Protein AF-A0A5S3YSU3-F1 (afdb_monomer_lite)

Structure (mmCIF, N/CA/C/O backbone):
data_AF-A0A5S3YSU3-F1
#
_entry.id   AF-A0A5S3YSU3-F1
#
loop_
_atom_site.group_PDB
_atom_site.id
_atom_site.type_symbol
_atom_site.label_atom_id
_atom_site.label_alt_id
_atom_site.label_comp_id
_atom_site.label_asym_id
_atom_site.label_entity_id
_atom_site.label_seq_id
_atom_site.pdbx_PDB_ins_code
_atom_site.Cartn_x
_atom_site.Cartn_y
_atom_site.Cartn_z
_atom_site.occupancy
_atom_site.B_iso_or_equiv
_atom_site.auth_seq_id
_atom_site.auth_comp_id
_atom_site.auth_asym_id
_atom_site.auth_atom_id
_atom_site.pdbx_PDB_model_num
ATOM 1 N N . ASP A 1 1 ? 1.685 -3.715 28.843 1.00 74.31 1 ASP A N 1
ATOM 2 C CA . ASP A 1 1 ? 1.847 -3.607 27.388 1.00 74.31 1 ASP A CA 1
ATOM 3 C C . ASP A 1 1 ? 1.188 -4.769 26.696 1.00 74.31 1 ASP A C 1
ATOM 5 O O . ASP A 1 1 ? 1.464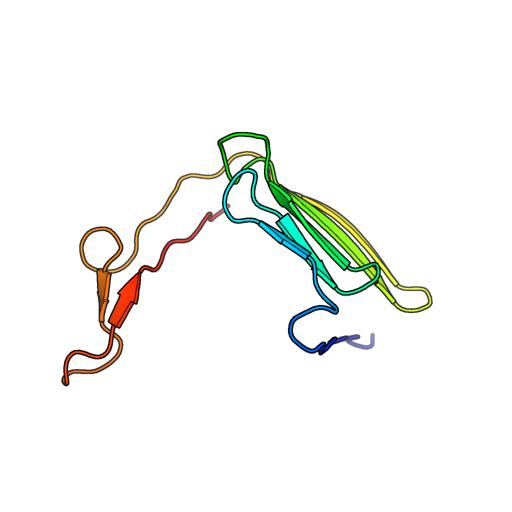 -5.911 27.043 1.00 74.31 1 ASP A O 1
ATOM 9 N N . ALA A 1 2 ? 0.290 -4.470 25.765 1.00 89.44 2 ALA A N 1
ATOM 10 C CA . ALA A 1 2 ? -0.326 -5.453 24.890 1.00 89.44 2 ALA A CA 1
ATOM 11 C C . ALA A 1 2 ? -0.173 -4.970 23.446 1.00 89.44 2 ALA A C 1
ATOM 13 O O . ALA A 1 2 ? -0.343 -3.786 23.159 1.00 89.44 2 ALA A O 1
ATOM 14 N N . HIS A 1 3 ? 0.176 -5.886 22.548 1.00 92.50 3 HIS A N 1
ATOM 15 C CA . HIS A 1 3 ? 0.190 -5.626 21.115 1.00 92.50 3 HIS A CA 1
ATOM 16 C C . HIS A 1 3 ? -1.225 -5.817 20.555 1.00 92.50 3 HIS A C 1
ATOM 18 O O . HIS A 1 3 ? -1.859 -6.838 20.828 1.00 92.50 3 HIS A O 1
ATOM 24 N N . HIS A 1 4 ? -1.703 -4.857 19.763 1.00 94.19 4 HIS A N 1
ATOM 25 C CA . HIS A 1 4 ? -3.018 -4.897 19.123 1.00 94.19 4 HIS A CA 1
ATOM 26 C C . HIS A 1 4 ? -2.851 -4.921 17.601 1.00 94.19 4 HIS A C 1
ATOM 28 O O . HIS A 1 4 ? -2.116 -4.104 17.053 1.00 94.19 4 HIS A O 1
ATOM 34 N N . ALA A 1 5 ? -3.528 -5.854 16.929 1.00 95.81 5 ALA A N 1
ATOM 35 C CA . ALA A 1 5 ? -3.491 -6.015 15.477 1.00 95.81 5 ALA A CA 1
ATOM 36 C C . ALA A 1 5 ? -4.898 -6.271 14.933 1.00 95.81 5 ALA A C 1
ATOM 38 O O . ALA A 1 5 ? -5.711 -6.917 15.595 1.00 95.81 5 ALA A O 1
ATOM 39 N N . PHE A 1 6 ? -5.158 -5.771 13.726 1.00 96.88 6 PHE A N 1
ATOM 40 C CA . PHE A 1 6 ? -6.465 -5.807 13.074 1.00 96.88 6 PHE A CA 1
ATOM 41 C C . PHE A 1 6 ? -6.297 -6.132 11.585 1.00 96.88 6 PHE A C 1
ATOM 43 O O . PHE A 1 6 ? -5.293 -5.752 10.982 1.00 96.88 6 PHE A O 1
ATOM 50 N N . GLU A 1 7 ? -7.286 -6.793 10.985 1.00 96.88 7 GLU A N 1
ATOM 51 C CA . GLU A 1 7 ? -7.321 -7.125 9.557 1.00 96.88 7 GLU A CA 1
ATOM 52 C C . GLU A 1 7 ? -8.757 -7.071 9.016 1.00 96.88 7 GLU A C 1
ATOM 54 O O . GLU A 1 7 ? -9.715 -7.323 9.750 1.00 96.88 7 GLU A O 1
ATOM 59 N N . LYS A 1 8 ? -8.913 -6.735 7.728 1.00 96.06 8 LYS A N 1
ATOM 60 C CA . LYS A 1 8 ? -10.206 -6.704 7.029 1.00 96.06 8 LYS A CA 1
ATOM 61 C C . LYS A 1 8 ? -10.112 -7.444 5.697 1.00 96.06 8 LYS A C 1
ATOM 63 O O . LYS A 1 8 ? -9.122 -7.319 4.979 1.00 96.06 8 LYS A O 1
ATOM 68 N N . PHE A 1 9 ? -11.177 -8.162 5.348 1.00 96.31 9 PHE A N 1
ATOM 69 C CA . PHE A 1 9 ? -11.326 -8.854 4.068 1.00 96.31 9 PHE A CA 1
ATOM 70 C C . PHE A 1 9 ? -12.668 -8.488 3.439 1.00 96.31 9 PHE A C 1
ATOM 72 O O . PHE A 1 9 ? -13.699 -8.495 4.108 1.00 96.31 9 PHE A O 1
ATOM 79 N N . ALA A 1 10 ? -12.662 -8.208 2.140 1.00 95.75 10 ALA A N 1
ATOM 80 C CA . ALA A 1 10 ? -13.860 -7.880 1.381 1.00 95.75 10 ALA A CA 1
ATOM 81 C C . ALA A 1 10 ? -13.786 -8.497 -0.018 1.00 95.75 10 ALA A C 1
ATOM 83 O O . ALA A 1 10 ? -12.706 -8.803 -0.529 1.00 95.75 10 ALA A O 1
ATOM 84 N N . ARG A 1 11 ? -14.948 -8.709 -0.641 1.00 94.75 11 ARG A N 1
ATOM 85 C CA . ARG A 1 11 ? -15.018 -9.210 -2.019 1.00 94.75 11 ARG A CA 1
ATOM 86 C C . ARG A 1 11 ? -14.795 -8.079 -3.017 1.00 94.75 11 ARG A C 1
ATOM 88 O O . ARG A 1 11 ? -14.983 -6.902 -2.709 1.00 94.75 11 ARG A O 1
ATOM 95 N N . ALA A 1 12 ? -14.491 -8.457 -4.256 1.00 87.12 12 ALA A N 1
ATOM 96 C CA . ALA A 1 12 ? -14.585 -7.537 -5.383 1.00 87.12 12 ALA A CA 1
ATOM 97 C C . ALA A 1 12 ? -15.991 -6.899 -5.428 1.00 87.12 12 ALA A C 1
ATOM 99 O O . ALA A 1 12 ? -16.996 -7.594 -5.267 1.00 87.12 12 ALA A O 1
ATOM 100 N N . GLY A 1 13 ? -16.051 -5.574 -5.593 1.00 88.12 13 GLY A N 1
ATOM 101 C CA . GLY A 1 13 ? -17.288 -4.781 -5.534 1.00 88.12 13 GLY A CA 1
ATOM 102 C C . GLY A 1 13 ? -17.662 -4.249 -4.143 1.00 88.12 13 GLY A C 1
ATOM 103 O O . GLY A 1 13 ? -18.591 -3.459 -4.037 1.00 88.12 13 GLY A O 1
ATOM 104 N N . GLN A 1 14 ? -16.943 -4.648 -3.087 1.00 93.12 14 GLN A N 1
ATOM 105 C CA . GLN A 1 14 ? -17.072 -4.096 -1.726 1.00 93.12 14 GLN A CA 1
ATOM 106 C C . GLN A 1 14 ? -15.857 -3.240 -1.322 1.00 93.12 14 GLN A C 1
ATOM 108 O O . GLN A 1 14 ? -15.718 -2.854 -0.166 1.00 93.12 14 GLN A O 1
ATOM 113 N N . VAL A 1 15 ? -14.961 -2.982 -2.273 1.00 96.75 15 VAL A N 1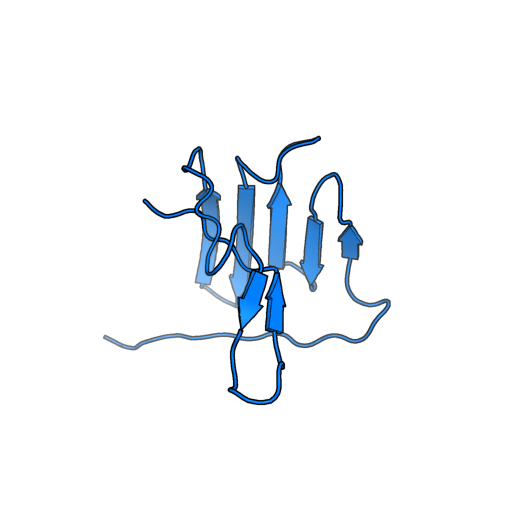
ATOM 114 C CA . VAL A 1 15 ? -13.733 -2.198 -2.120 1.00 96.75 15 VAL A CA 1
ATOM 115 C C . VAL A 1 15 ? -13.663 -1.178 -3.245 1.00 96.75 15 VAL A C 1
ATOM 117 O O . VAL A 1 15 ? -14.165 -1.447 -4.339 1.00 96.75 15 VAL A O 1
ATOM 120 N N . ASP A 1 16 ? -12.980 -0.062 -3.008 1.00 95.88 16 ASP A N 1
ATOM 121 C CA . ASP A 1 16 ? -12.664 0.900 -4.065 1.00 95.88 16 ASP A CA 1
ATOM 122 C C . ASP A 1 16 ? -11.168 0.880 -4.335 1.00 95.88 16 ASP A C 1
ATOM 124 O O . ASP A 1 16 ? -10.370 1.268 -3.479 1.00 95.88 16 ASP A O 1
ATOM 128 N N . ILE A 1 17 ? -10.801 0.425 -5.532 1.00 95.31 17 ILE A N 1
ATOM 129 C CA . ILE A 1 17 ? -9.419 0.378 -5.999 1.00 95.31 17 ILE A CA 1
ATOM 130 C C . ILE A 1 17 ? -9.314 1.165 -7.307 1.00 95.31 17 ILE A C 1
ATOM 132 O O . ILE A 1 17 ? -9.959 0.812 -8.293 1.00 95.31 17 ILE A O 1
ATOM 136 N N . THR A 1 18 ? -8.457 2.184 -7.330 1.00 94.12 18 THR A N 1
ATOM 137 C CA . THR A 1 18 ? -8.099 2.949 -8.533 1.00 94.12 18 THR A CA 1
ATOM 138 C C . THR A 1 18 ? -6.583 3.034 -8.625 1.00 94.12 18 THR A C 1
ATOM 140 O O . THR A 1 18 ? -5.919 3.318 -7.633 1.00 94.12 18 THR A O 1
ATOM 143 N N . ALA A 1 19 ? -6.020 2.778 -9.807 1.00 92.62 19 ALA A N 1
ATOM 144 C CA . ALA A 1 19 ? -4.568 2.800 -9.995 1.00 92.62 19 ALA A CA 1
ATOM 145 C C . ALA A 1 19 ? -3.996 4.228 -10.088 1.00 92.62 19 ALA A C 1
ATOM 147 O O . ALA A 1 19 ? -2.925 4.480 -9.548 1.00 92.62 19 ALA A O 1
ATOM 148 N N . ALA A 1 20 ? -4.707 5.150 -10.750 1.00 92.44 20 ALA A N 1
ATOM 149 C CA . ALA A 1 20 ? -4.297 6.543 -10.927 1.00 92.44 20 ALA A CA 1
ATOM 150 C C . ALA A 1 20 ? -5.531 7.476 -10.972 1.00 92.44 20 ALA A C 1
ATOM 152 O O . ALA A 1 20 ? -6.375 7.297 -11.856 1.00 92.44 20 ALA A O 1
ATOM 153 N N . PRO A 1 21 ? -5.667 8.444 -10.043 1.00 92.88 21 PRO A N 1
ATOM 154 C CA . PRO A 1 21 ? -4.889 8.572 -8.806 1.00 92.88 21 PRO A CA 1
ATOM 155 C C . PRO A 1 21 ? -5.018 7.324 -7.926 1.00 92.88 21 PRO A C 1
ATOM 157 O O . PRO A 1 21 ? -6.084 6.703 -7.885 1.00 92.88 21 PRO A O 1
ATOM 160 N N . PHE A 1 22 ? -3.940 6.949 -7.234 1.00 95.81 22 PHE A N 1
ATOM 161 C CA . PHE A 1 22 ? -3.935 5.736 -6.417 1.00 95.81 22 PHE A CA 1
ATOM 162 C C . PHE A 1 22 ? -4.952 5.835 -5.273 1.00 95.81 22 PHE A C 1
ATOM 164 O O . PHE A 1 22 ? -4.887 6.745 -4.444 1.00 95.81 22 PHE A O 1
ATOM 171 N N . VAL A 1 23 ? -5.872 4.874 -5.206 1.00 96.75 23 VAL A N 1
ATOM 172 C CA . VAL A 1 23 ? -6.818 4.689 -4.102 1.00 96.75 23 VAL A CA 1
ATOM 173 C C . VAL A 1 23 ? -6.932 3.199 -3.818 1.00 96.75 23 VAL A C 1
ATOM 175 O O . VAL A 1 23 ? -7.163 2.416 -4.736 1.00 96.75 23 VAL A O 1
ATOM 178 N N . ALA A 1 24 ? -6.832 2.822 -2.547 1.00 97.06 24 ALA A N 1
ATOM 179 C CA . ALA A 1 24 ? -7.248 1.518 -2.058 1.00 97.06 24 ALA A CA 1
ATOM 180 C C . ALA A 1 24 ? -8.075 1.697 -0.780 1.00 97.06 24 ALA A C 1
ATOM 182 O O . ALA A 1 24 ? -7.560 2.189 0.225 1.00 97.06 24 ALA A O 1
ATOM 183 N N . ARG A 1 25 ? -9.359 1.331 -0.818 1.00 97.38 25 ARG A N 1
ATOM 184 C CA . ARG A 1 25 ? -10.292 1.490 0.305 1.00 97.38 25 ARG A CA 1
ATOM 185 C C . ARG A 1 25 ? -11.055 0.204 0.605 1.00 97.38 25 ARG A C 1
ATOM 187 O O . ARG A 1 25 ? -11.597 -0.421 -0.306 1.00 97.38 25 ARG A O 1
ATOM 194 N N . ILE A 1 26 ? -11.147 -0.125 1.891 1.00 97.69 26 ILE A N 1
ATOM 195 C CA . ILE A 1 26 ? -12.016 -1.162 2.453 1.00 97.69 26 ILE A CA 1
ATOM 196 C C . ILE A 1 26 ? -12.719 -0.584 3.687 1.00 97.69 26 ILE A C 1
ATOM 198 O O . ILE A 1 26 ? -12.071 -0.228 4.667 1.00 97.69 26 ILE A O 1
ATOM 202 N N . ASP A 1 27 ? -14.043 -0.441 3.618 1.00 95.19 27 ASP A N 1
ATOM 203 C CA . ASP A 1 27 ? -14.852 0.263 4.621 1.00 95.19 27 ASP A CA 1
ATOM 204 C C . ASP A 1 27 ? -14.288 1.661 4.969 1.00 95.19 27 ASP A C 1
ATOM 206 O O . ASP A 1 27 ? -14.234 2.559 4.125 1.00 95.19 27 ASP A O 1
ATOM 210 N N . ASP A 1 28 ? -13.870 1.851 6.221 1.00 94.69 28 ASP A N 1
ATOM 211 C CA . ASP A 1 28 ? -13.283 3.064 6.784 1.00 94.69 28 ASP A CA 1
ATOM 212 C C . ASP A 1 28 ? -11.743 3.064 6.789 1.00 94.69 28 ASP A C 1
ATOM 214 O O . ASP A 1 28 ? -11.135 3.988 7.334 1.00 94.69 28 ASP A O 1
ATOM 218 N N . TRP A 1 29 ? -11.108 2.059 6.176 1.00 98.12 29 TRP A N 1
ATOM 219 C CA . TRP A 1 29 ? -9.662 2.007 5.961 1.00 98.12 29 TRP A CA 1
ATOM 220 C C . TRP A 1 29 ? -9.327 2.449 4.537 1.00 98.12 29 TRP A C 1
ATOM 222 O O . TRP A 1 29 ? -9.914 1.959 3.571 1.00 98.12 29 TRP A O 1
ATOM 232 N N . GLN A 1 30 ? -8.369 3.361 4.389 1.00 98.00 30 GLN A N 1
ATOM 233 C CA . GLN A 1 30 ? -7.978 3.929 3.104 1.00 98.00 30 GLN A CA 1
ATOM 234 C C . GLN A 1 30 ? -6.473 4.187 3.020 1.00 98.00 30 GLN A C 1
ATOM 236 O O . GLN A 1 30 ? -5.885 4.772 3.926 1.00 98.00 30 GLN A O 1
ATOM 241 N N . LEU A 1 31 ? -5.900 3.843 1.866 1.00 97.88 31 LEU A N 1
ATOM 242 C CA . LEU A 1 31 ? -4.678 4.427 1.324 1.00 97.88 31 LEU A CA 1
ATOM 243 C C . LEU A 1 31 ? -5.042 5.280 0.104 1.00 97.88 31 LEU A C 1
ATOM 245 O O . LEU A 1 31 ? -5.779 4.825 -0.775 1.00 97.88 31 LEU A O 1
ATOM 249 N N . LYS A 1 32 ? -4.540 6.513 0.036 1.00 97.75 32 LYS A N 1
ATOM 250 C CA . LYS A 1 32 ? -4.804 7.432 -1.079 1.00 97.75 32 LYS A CA 1
ATOM 251 C C . LYS A 1 32 ? -3.552 8.223 -1.439 1.00 97.75 32 LYS A C 1
ATOM 253 O O . LYS A 1 32 ? -3.049 8.957 -0.597 1.00 97.75 32 LYS A O 1
ATOM 258 N N . GLY A 1 33 ? -3.080 8.077 -2.675 1.00 95.81 33 GLY A N 1
ATOM 259 C CA . GLY A 1 33 ? -1.974 8.861 -3.226 1.00 95.81 33 GLY A CA 1
ATOM 260 C C . GLY A 1 33 ? -2.410 10.243 -3.718 1.00 95.81 33 GLY A C 1
ATOM 261 O O . GLY A 1 33 ? -3.602 10.574 -3.754 1.00 95.81 33 GLY A O 1
ATOM 262 N N . SER A 1 34 ? -1.439 11.057 -4.114 1.00 89.12 34 SER A N 1
ATOM 263 C CA . SER A 1 34 ? -1.648 12.416 -4.605 1.00 89.12 34 SER A CA 1
ATOM 264 C C . SER A 1 34 ? -1.735 12.476 -6.131 1.00 89.12 34 SER A C 1
ATOM 266 O O . SER A 1 34 ? -0.720 12.406 -6.811 1.00 89.12 34 SER A O 1
ATOM 268 N N . ASN A 1 35 ? -2.918 12.734 -6.692 1.00 82.69 35 ASN A N 1
ATOM 269 C CA . ASN A 1 35 ? -3.092 12.956 -8.136 1.00 82.69 35 ASN A CA 1
ATOM 270 C C . ASN A 1 35 ? -2.309 11.932 -8.995 1.00 82.69 35 ASN A C 1
ATOM 272 O O . ASN A 1 35 ? -2.606 10.744 -8.934 1.00 82.69 35 ASN A O 1
ATOM 276 N N . GLU A 1 36 ? -1.333 12.366 -9.794 1.00 83.12 36 GLU A N 1
ATOM 277 C CA . GLU A 1 36 ? -0.572 11.480 -10.687 1.00 83.12 36 GLU A CA 1
ATOM 278 C C . GLU A 1 36 ? 0.499 10.642 -9.970 1.00 83.12 36 GLU A C 1
ATOM 280 O O . GLU A 1 36 ? 0.896 9.598 -10.485 1.00 83.12 36 GLU A O 1
ATOM 285 N N . ASP A 1 37 ? 0.905 11.043 -8.763 1.00 85.31 37 ASP A N 1
ATOM 286 C CA . ASP A 1 37 ? 1.928 10.375 -7.967 1.00 85.31 37 ASP A CA 1
ATOM 287 C C . ASP A 1 37 ? 1.321 9.569 -6.810 1.00 85.31 37 ASP A C 1
ATOM 289 O O . ASP A 1 37 ? 0.271 9.878 -6.243 1.00 85.31 37 ASP A O 1
ATOM 293 N N . ILE A 1 38 ? 2.004 8.500 -6.409 1.00 92.19 38 ILE A N 1
ATOM 294 C CA . ILE A 1 38 ? 1.577 7.709 -5.249 1.00 92.19 38 ILE A CA 1
ATOM 295 C C . ILE A 1 38 ? 1.883 8.419 -3.919 1.00 92.19 38 ILE A C 1
ATOM 297 O O . ILE A 1 38 ? 1.185 8.174 -2.937 1.00 92.19 38 ILE A O 1
ATOM 301 N N . LEU A 1 39 ? 2.892 9.297 -3.898 1.00 94.56 39 LEU A N 1
ATOM 302 C CA . LEU A 1 39 ? 3.310 10.093 -2.746 1.00 94.56 39 LEU A CA 1
ATOM 303 C C . LEU A 1 39 ? 3.126 11.596 -3.017 1.00 94.56 39 LEU A C 1
ATOM 305 O O . LEU A 1 39 ? 3.458 12.027 -4.121 1.00 94.56 39 LEU A O 1
ATOM 309 N N . PRO A 1 40 ? 2.716 12.393 -2.013 1.00 95.31 40 PRO A N 1
ATOM 310 C CA . PRO A 1 40 ? 2.381 11.976 -0.649 1.00 95.31 40 PRO A CA 1
ATOM 311 C C . PRO A 1 40 ? 1.118 11.099 -0.575 1.00 95.31 40 PRO A C 1
ATOM 313 O O . PRO A 1 40 ? 0.160 11.288 -1.325 1.00 95.31 40 PRO A O 1
ATOM 316 N N . MET A 1 41 ? 1.117 10.131 0.344 1.00 96.56 41 MET A N 1
ATOM 317 C CA . MET A 1 41 ? 0.018 9.187 0.559 1.00 96.56 41 MET A CA 1
ATOM 318 C C . MET A 1 41 ? -0.636 9.400 1.922 1.00 96.56 41 MET A C 1
ATOM 320 O O . MET A 1 41 ? 0.039 9.433 2.947 1.00 96.56 41 MET A O 1
ATOM 324 N N . GLN A 1 42 ? -1.964 9.456 1.953 1.00 97.62 42 GLN A N 1
ATOM 325 C CA . GLN A 1 42 ? -2.736 9.437 3.189 1.00 97.62 42 GLN A CA 1
ATOM 326 C C . GLN A 1 42 ? -3.133 8.001 3.557 1.00 97.62 42 GLN A C 1
ATOM 328 O O . GLN A 1 42 ? -3.750 7.305 2.749 1.00 97.62 42 GLN A O 1
ATOM 333 N N . LEU A 1 43 ? -2.825 7.593 4.791 1.00 97.88 43 LEU A N 1
ATOM 334 C CA . LEU A 1 43 ? -3.351 6.393 5.443 1.00 97.88 43 LEU A CA 1
ATOM 335 C C . LEU A 1 43 ? -4.375 6.803 6.503 1.00 97.88 43 LEU A C 1
ATOM 337 O O . LEU A 1 43 ? -4.028 7.477 7.473 1.00 97.88 43 LEU A O 1
ATOM 341 N N . ILE A 1 44 ? -5.613 6.338 6.353 1.00 98.31 44 ILE A N 1
ATOM 342 C CA . ILE A 1 44 ? -6.655 6.418 7.380 1.00 98.31 44 ILE A CA 1
ATOM 343 C C . ILE A 1 44 ? -7.059 4.995 7.753 1.00 98.31 44 ILE A C 1
ATOM 345 O O . ILE A 1 44 ? -7.366 4.194 6.875 1.00 98.31 44 ILE A O 1
ATOM 349 N N . ALA A 1 45 ? -7.089 4.683 9.044 1.00 98.12 45 ALA A N 1
ATOM 350 C CA . ALA A 1 45 ? -7.643 3.436 9.560 1.00 98.12 45 ALA A CA 1
ATOM 351 C C . ALA A 1 45 ? -8.273 3.669 10.935 1.00 98.12 45 ALA A C 1
ATOM 353 O O . ALA A 1 45 ? -7.801 4.505 11.709 1.00 98.12 45 ALA A O 1
ATOM 354 N N . ARG A 1 46 ? -9.332 2.925 11.256 1.00 97.25 46 ARG A N 1
ATOM 355 C CA . ARG A 1 46 ? -9.988 2.954 12.567 1.00 97.25 46 ARG A CA 1
ATOM 356 C C . ARG A 1 46 ? -10.469 1.560 12.938 1.00 97.25 46 ARG A C 1
ATOM 358 O O . ARG A 1 46 ? -10.987 0.845 12.088 1.00 97.25 46 ARG A O 1
ATOM 365 N N . GLU A 1 47 ? -10.300 1.196 14.201 1.00 97.06 47 GLU A N 1
ATOM 366 C CA . GLU A 1 47 ? -10.848 -0.031 14.767 1.00 97.06 47 GLU A CA 1
ATOM 367 C C . GLU A 1 47 ? -11.100 0.162 16.267 1.00 97.06 47 GLU A C 1
ATOM 369 O O . GLU A 1 47 ? -10.168 0.371 17.044 1.00 97.06 47 GLU A O 1
ATOM 374 N N . GLY A 1 48 ? -12.369 0.160 16.683 1.00 93.94 48 GLY A N 1
ATOM 375 C CA . GLY A 1 48 ? -12.761 0.482 18.059 1.00 93.94 48 GLY A CA 1
ATOM 376 C C . GLY A 1 48 ? -12.114 1.786 18.581 1.00 93.94 48 GLY A C 1
ATOM 377 O O . GLY A 1 48 ? -12.325 2.844 17.984 1.00 93.94 48 GLY A O 1
ATOM 378 N N . PRO A 1 49 ? -11.341 1.746 19.687 1.00 95.38 49 PRO A N 1
ATOM 379 C CA . PRO A 1 49 ? -10.652 2.919 20.233 1.00 95.38 49 PRO A CA 1
ATOM 380 C C . PRO A 1 49 ? -9.335 3.267 19.511 1.00 95.38 49 PRO A C 1
ATOM 382 O O . PRO A 1 49 ? -8.693 4.251 19.874 1.00 95.38 49 PRO A O 1
ATOM 385 N N . TYR A 1 50 ? -8.906 2.476 18.522 1.00 96.19 50 TYR A N 1
ATOM 386 C CA . TYR A 1 50 ? -7.652 2.670 17.793 1.00 96.19 50 TYR A CA 1
ATOM 387 C C . TYR A 1 50 ? -7.902 3.396 16.471 1.00 96.19 50 TYR A C 1
ATOM 389 O O . TYR A 1 50 ? -8.860 3.104 15.753 1.00 96.19 50 TYR A O 1
ATOM 397 N N . ALA A 1 51 ? -7.025 4.336 16.125 1.00 97.00 51 ALA A N 1
ATOM 398 C CA . ALA A 1 51 ? -7.076 5.037 14.849 1.00 97.00 51 ALA A CA 1
ATOM 399 C C . ALA A 1 51 ? -5.677 5.438 14.371 1.00 97.00 51 ALA A C 1
ATOM 401 O O . ALA A 1 51 ? -4.806 5.763 15.176 1.00 97.00 51 ALA A O 1
ATOM 402 N N . ALA A 1 52 ? -5.500 5.462 13.053 1.00 97.12 52 ALA A N 1
ATOM 403 C CA . ALA A 1 52 ? -4.343 6.016 12.370 1.00 97.12 52 ALA A CA 1
ATOM 404 C C . ALA A 1 52 ? -4.816 7.052 11.343 1.00 97.12 52 ALA A C 1
ATOM 406 O O . ALA A 1 52 ? -5.767 6.812 10.599 1.00 97.12 52 ALA A O 1
ATOM 407 N N . ASN A 1 53 ? -4.152 8.205 11.316 1.00 98.00 53 ASN A N 1
ATOM 408 C CA . ASN A 1 53 ? -4.284 9.217 10.273 1.00 98.00 53 ASN A CA 1
ATOM 409 C C . ASN A 1 53 ? -2.881 9.754 9.998 1.00 98.00 53 ASN A C 1
ATOM 411 O O . ASN A 1 53 ? -2.388 10.609 10.734 1.00 98.00 53 ASN A O 1
ATOM 415 N N . LEU A 1 54 ? -2.214 9.157 9.018 1.00 97.31 54 LEU A N 1
ATOM 416 C CA . LEU A 1 54 ? -0.808 9.398 8.719 1.00 97.31 54 LEU A CA 1
ATOM 417 C C . LEU A 1 54 ? -0.668 9.920 7.293 1.00 97.31 54 LEU A C 1
ATOM 419 O O . LEU A 1 54 ? -1.363 9.460 6.386 1.00 97.31 54 LEU A O 1
ATOM 423 N N . THR A 1 55 ? 0.281 10.829 7.104 1.00 96.25 55 THR A N 1
ATOM 424 C CA . THR A 1 55 ? 0.770 11.216 5.783 1.00 96.25 55 THR A CA 1
ATOM 425 C C . THR A 1 55 ? 2.149 10.605 5.604 1.00 96.25 55 THR A C 1
ATOM 427 O O . THR A 1 55 ? 3.055 10.886 6.385 1.00 96.25 55 THR A O 1
ATOM 430 N N . LEU A 1 56 ? 2.299 9.768 4.585 1.00 94.50 56 LEU A N 1
ATOM 431 C CA . LEU A 1 56 ? 3.595 9.365 4.065 1.00 94.50 56 LEU A CA 1
ATOM 432 C C . LEU A 1 56 ? 3.979 10.443 3.057 1.00 94.50 56 LEU A C 1
ATOM 434 O O . LEU A 1 56 ? 3.281 10.604 2.058 1.00 94.50 56 LEU A O 1
ATOM 438 N N . ASP A 1 57 ? 5.004 11.227 3.369 1.00 93.50 57 ASP A N 1
ATOM 439 C CA . ASP A 1 57 ? 5.395 12.380 2.558 1.00 93.50 57 ASP A CA 1
ATOM 440 C C . ASP A 1 57 ? 6.239 11.932 1.354 1.00 93.50 57 ASP A C 1
ATOM 442 O O . ASP A 1 57 ? 5.884 10.988 0.649 1.00 93.50 57 ASP A O 1
ATOM 446 N N . ASN A 1 58 ? 7.368 12.579 1.102 1.00 92.38 58 ASN A N 1
ATOM 447 C CA . ASN A 1 58 ? 8.286 12.214 0.047 1.00 92.38 58 ASN A CA 1
ATOM 448 C C . ASN A 1 58 ? 9.226 11.083 0.477 1.00 92.38 58 ASN A C 1
ATOM 450 O O . ASN A 1 58 ? 9.733 11.042 1.591 1.00 92.38 58 ASN A O 1
ATOM 454 N N . SER A 1 59 ? 9.523 10.194 -0.463 1.00 94.75 59 SER A N 1
ATOM 455 C CA . SER A 1 59 ? 10.533 9.156 -0.305 1.00 94.75 59 SER A CA 1
ATOM 456 C C . SER A 1 59 ? 11.098 8.796 -1.677 1.00 94.75 59 SER A C 1
ATOM 458 O O . SER A 1 59 ? 10.463 9.005 -2.717 1.00 94.75 59 SER A O 1
ATOM 460 N N . VAL A 1 60 ? 12.321 8.276 -1.696 1.00 94.62 60 VAL A N 1
ATOM 461 C CA . VAL A 1 60 ? 12.968 7.832 -2.930 1.00 94.62 60 VAL A CA 1
ATOM 462 C C . VAL A 1 60 ? 12.349 6.521 -3.412 1.00 94.62 60 VAL A C 1
ATOM 464 O O . VAL A 1 60 ? 12.225 5.563 -2.656 1.00 94.62 60 VAL A O 1
ATOM 467 N N . LEU A 1 61 ? 11.995 6.440 -4.696 1.00 94.88 61 LEU A N 1
ATOM 468 C CA . LEU A 1 61 ? 11.548 5.178 -5.284 1.00 94.88 61 LEU A CA 1
ATOM 469 C C . LEU A 1 61 ? 12.738 4.220 -5.417 1.00 94.88 61 LEU A C 1
ATOM 471 O O . LEU A 1 61 ? 13.617 4.422 -6.258 1.00 94.88 61 LEU A O 1
ATOM 475 N N . VAL A 1 62 ? 12.731 3.137 -4.646 1.00 97.19 62 VAL A N 1
ATOM 476 C CA . VAL A 1 62 ? 13.715 2.057 -4.757 1.00 97.19 62 VAL A CA 1
ATOM 477 C C . VAL A 1 62 ? 13.102 0.906 -5.539 1.00 97.19 62 VAL A C 1
ATOM 479 O O . VAL A 1 62 ? 12.230 0.196 -5.044 1.00 97.19 62 VAL A O 1
ATOM 482 N N . ARG A 1 63 ? 13.568 0.696 -6.773 1.00 97.81 63 ARG A N 1
ATOM 483 C CA . ARG A 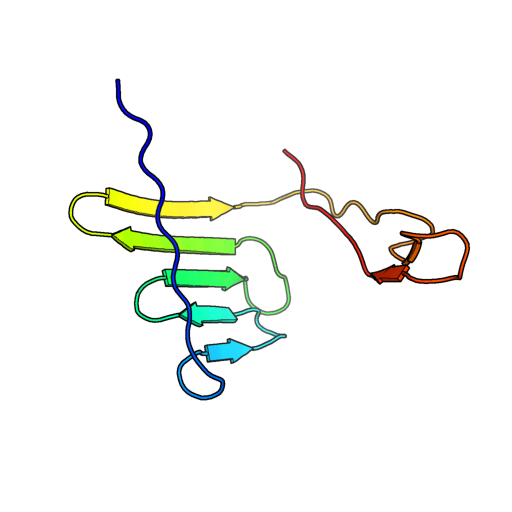1 63 ? 13.193 -0.467 -7.587 1.00 97.81 63 ARG A CA 1
ATOM 484 C C . ARG A 1 63 ? 14.034 -1.676 -7.177 1.00 97.81 63 ARG A C 1
ATOM 486 O O . ARG A 1 63 ? 15.259 -1.597 -7.172 1.00 97.81 63 ARG A O 1
ATOM 493 N N . HIS A 1 64 ? 13.384 -2.785 -6.835 1.00 97.12 64 HIS A N 1
ATOM 494 C CA . HIS A 1 64 ? 14.069 -4.006 -6.411 1.00 97.12 64 HIS A CA 1
ATOM 495 C C . HIS A 1 64 ? 14.376 -4.937 -7.591 1.00 97.12 64 HIS A C 1
ATOM 497 O O . HIS A 1 64 ? 13.711 -4.898 -8.626 1.00 97.12 64 HIS A O 1
ATOM 503 N N . GLY A 1 65 ? 15.367 -5.815 -7.422 1.00 95.56 65 GLY A N 1
ATOM 504 C CA . GLY A 1 65 ? 15.793 -6.736 -8.474 1.00 95.56 65 GLY A CA 1
ATOM 505 C C . GLY A 1 65 ? 16.472 -6.003 -9.632 1.00 95.56 65 GLY A C 1
ATOM 506 O O . GLY A 1 65 ? 17.308 -5.134 -9.403 1.00 95.56 65 GLY A O 1
ATOM 507 N N . ILE A 1 66 ? 16.119 -6.363 -10.865 1.00 96.06 66 ILE A N 1
ATOM 508 C CA . ILE A 1 66 ? 16.631 -5.719 -12.081 1.00 96.06 66 ILE A CA 1
ATOM 509 C C . ILE A 1 66 ? 15.586 -4.695 -12.530 1.00 96.06 66 ILE A C 1
ATOM 511 O O . ILE A 1 66 ? 14.559 -5.063 -13.098 1.00 96.06 66 ILE A O 1
ATOM 515 N N . ASP A 1 67 ? 15.807 -3.422 -12.201 1.00 95.75 67 ASP A N 1
ATOM 516 C CA . ASP A 1 67 ? 14.919 -2.297 -12.540 1.00 95.75 67 ASP A CA 1
ATOM 517 C C . ASP A 1 67 ? 13.441 -2.497 -12.149 1.00 95.75 67 ASP A C 1
ATOM 519 O O . ASP A 1 67 ? 12.518 -2.031 -12.816 1.00 95.75 67 ASP A O 1
ATOM 523 N N . GLY A 1 68 ? 13.197 -3.172 -11.024 1.00 96.94 68 GLY A N 1
ATOM 524 C CA . GLY A 1 68 ? 11.861 -3.451 -10.495 1.00 96.94 68 GLY A CA 1
ATOM 525 C C . GLY A 1 68 ? 11.412 -4.884 -10.757 1.00 96.94 68 GLY A C 1
ATOM 526 O O . GLY A 1 68 ? 10.545 -5.379 -10.041 1.00 96.94 68 GLY A O 1
ATOM 527 N N . TYR A 1 69 ? 12.011 -5.586 -11.721 1.00 96.69 69 TYR A N 1
ATOM 528 C CA . TYR A 1 69 ? 11.759 -7.007 -11.929 1.00 96.69 69 TYR A CA 1
ATOM 529 C C . TYR A 1 69 ? 12.472 -7.829 -10.851 1.00 96.69 69 TYR A C 1
ATOM 531 O O . TYR A 1 69 ? 13.692 -8.010 -10.869 1.00 96.69 69 TYR A O 1
ATOM 539 N N . SER A 1 70 ? 11.697 -8.333 -9.893 1.00 96.81 70 SER A N 1
ATOM 540 C CA . SER A 1 70 ? 12.194 -9.071 -8.733 1.00 96.81 70 SER A CA 1
ATOM 541 C C . SER A 1 70 ? 11.822 -10.548 -8.822 1.00 96.81 70 SER A C 1
ATOM 543 O O . SER A 1 70 ? 10.675 -10.932 -8.577 1.00 96.81 70 SER A O 1
ATOM 545 N N . GLN A 1 71 ? 12.803 -11.384 -9.169 1.00 95.50 71 GLN A N 1
ATOM 546 C CA . GLN A 1 71 ? 12.660 -12.838 -9.207 1.00 95.50 71 GLN A CA 1
ATOM 547 C C . GLN A 1 71 ? 12.628 -13.417 -7.786 1.00 95.50 71 GLN A C 1
ATOM 549 O O . GLN A 1 71 ? 13.473 -13.109 -6.951 1.00 95.50 71 GLN A O 1
ATOM 554 N N . LYS A 1 72 ? 11.635 -14.266 -7.519 1.00 93.56 72 LYS A N 1
ATOM 555 C CA . LYS A 1 72 ? 11.378 -14.888 -6.212 1.00 93.56 72 LYS A CA 1
ATOM 556 C C . LYS A 1 72 ? 11.859 -16.333 -6.149 1.00 93.56 72 LYS A C 1
ATOM 558 O O . LYS A 1 72 ? 12.218 -16.810 -5.080 1.00 93.56 72 LYS A O 1
ATOM 563 N N . THR A 1 73 ? 11.861 -17.038 -7.282 1.00 91.38 73 THR A N 1
ATOM 564 C CA . THR A 1 73 ? 12.351 -18.420 -7.371 1.00 91.38 73 THR A CA 1
ATOM 565 C C . THR A 1 73 ? 13.189 -18.626 -8.624 1.00 91.38 73 THR A C 1
ATOM 567 O O . THR A 1 73 ? 13.006 -17.938 -9.627 1.00 91.38 73 THR A O 1
ATOM 570 N N . ALA A 1 74 ? 14.069 -19.628 -8.607 1.00 85.38 74 ALA A N 1
ATOM 571 C CA . ALA A 1 74 ? 14.905 -19.982 -9.756 1.00 85.38 74 ALA A CA 1
ATOM 572 C C . ALA A 1 74 ? 14.099 -20.413 -11.001 1.00 85.38 74 ALA A C 1
ATOM 574 O O . ALA A 1 74 ? 14.625 -20.348 -12.105 1.00 85.38 74 ALA A O 1
ATOM 575 N N . GLN A 1 75 ? 12.820 -20.794 -10.853 1.00 88.25 75 GLN A N 1
ATOM 576 C CA . GLN A 1 75 ? 11.948 -21.188 -11.972 1.00 88.25 75 GLN A CA 1
ATOM 577 C C . GLN A 1 75 ? 11.284 -20.004 -12.703 1.00 88.25 75 GLN A C 1
ATOM 579 O O . GLN A 1 75 ? 10.367 -20.205 -13.492 1.00 88.25 75 GLN A O 1
ATOM 584 N N . GLY A 1 76 ? 11.717 -18.767 -12.442 1.00 86.81 76 GLY A N 1
ATOM 585 C CA . GLY A 1 76 ? 11.245 -17.582 -13.165 1.00 86.81 76 GLY A CA 1
ATOM 586 C C . GLY A 1 76 ? 9.993 -16.922 -12.583 1.00 86.81 76 GLY A C 1
ATOM 587 O O . GLY A 1 76 ? 9.490 -15.968 -13.167 1.00 86.81 76 GLY A O 1
ATOM 588 N N . HIS A 1 77 ? 9.501 -17.358 -11.419 1.00 95.56 77 HIS A N 1
ATOM 589 C CA . HIS A 1 77 ? 8.449 -16.621 -10.719 1.00 95.56 77 HIS A CA 1
ATOM 590 C C . HIS A 1 77 ? 8.987 -15.268 -10.262 1.00 95.56 77 HIS A C 1
ATOM 592 O O . HIS A 1 77 ? 9.969 -15.206 -9.519 1.00 95.56 77 HIS A O 1
ATOM 598 N N . ALA A 1 78 ? 8.333 -14.190 -10.681 1.00 95.94 78 ALA A N 1
ATOM 599 C CA . ALA A 1 78 ? 8.773 -12.833 -10.406 1.00 95.94 78 ALA A CA 1
ATOM 600 C C . ALA A 1 78 ? 7.596 -11.894 -10.140 1.00 95.94 78 ALA A C 1
ATOM 602 O O . ALA A 1 78 ? 6.425 -12.236 -10.315 1.00 95.94 78 ALA A O 1
ATOM 603 N N . SER A 1 79 ? 7.906 -10.696 -9.666 1.00 96.94 79 SER A N 1
ATOM 604 C CA . SER A 1 79 ? 6.945 -9.606 -9.529 1.00 96.94 79 SER A CA 1
ATOM 605 C C . SER A 1 79 ? 7.636 -8.284 -9.824 1.00 96.94 79 SER A C 1
ATOM 607 O O . SER A 1 79 ? 8.841 -8.160 -9.606 1.00 96.94 79 SER A O 1
ATOM 609 N N . TYR A 1 80 ? 6.869 -7.294 -10.273 1.00 96.56 80 TYR A N 1
ATOM 610 C CA . TYR A 1 80 ? 7.322 -5.912 -10.201 1.00 96.56 80 TYR A CA 1
ATOM 611 C C . TYR A 1 80 ? 7.276 -5.468 -8.744 1.00 96.56 80 TYR A C 1
ATOM 613 O O . TYR A 1 80 ? 6.231 -5.587 -8.102 1.00 96.56 80 TYR A O 1
ATOM 621 N N . TYR A 1 81 ? 8.414 -5.031 -8.207 1.00 96.88 81 TYR A N 1
ATOM 622 C CA . TYR A 1 81 ? 8.534 -4.701 -6.796 1.00 96.88 81 TYR A CA 1
ATOM 623 C C . TYR A 1 81 ? 9.392 -3.457 -6.571 1.00 96.88 81 TYR A C 1
ATOM 625 O O . TYR A 1 81 ? 10.497 -3.325 -7.102 1.00 96.88 81 TYR A O 1
ATOM 633 N N . TYR A 1 82 ? 8.868 -2.549 -5.758 1.00 96.31 82 TYR A N 1
ATOM 634 C CA . TYR A 1 82 ? 9.529 -1.328 -5.338 1.00 96.31 82 TYR A CA 1
ATOM 635 C C . TYR A 1 82 ? 9.165 -0.988 -3.890 1.00 96.31 82 TYR A C 1
ATOM 637 O O . TYR A 1 82 ? 8.179 -1.499 -3.356 1.00 96.31 82 TYR A O 1
ATOM 645 N N . SER A 1 83 ? 9.953 -0.110 -3.278 1.00 96.00 83 SER A N 1
ATOM 646 C CA . SER A 1 83 ? 9.691 0.459 -1.958 1.00 96.00 83 SER A CA 1
ATOM 647 C C . SER A 1 83 ? 9.942 1.964 -1.930 1.00 96.00 83 SER A C 1
ATOM 649 O O . SER A 1 83 ? 10.640 2.514 -2.783 1.00 96.00 83 SER A O 1
ATOM 651 N N . TYR A 1 84 ? 9.356 2.597 -0.918 1.00 95.00 84 TYR A N 1
ATOM 652 C CA . TYR A 1 84 ? 9.590 3.976 -0.51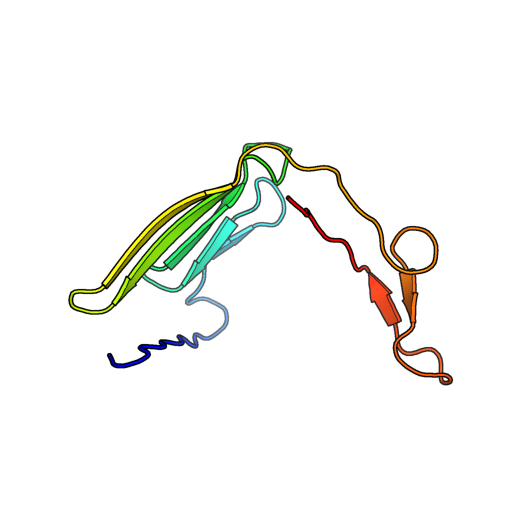2 1.00 95.00 84 TYR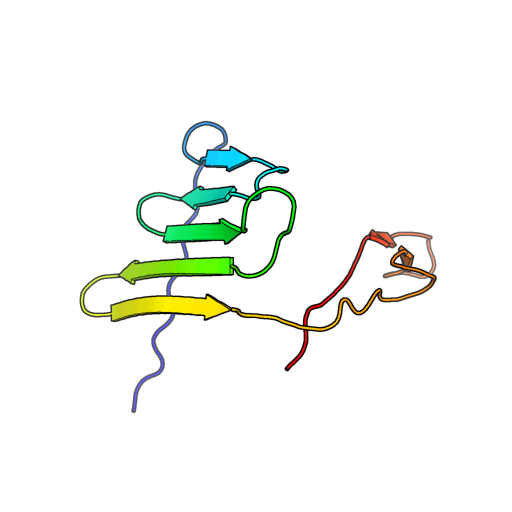 A CA 1
ATOM 653 C C . TYR A 1 84 ? 10.128 3.949 0.925 1.00 95.00 84 TYR A C 1
ATOM 655 O O . TYR A 1 84 ? 9.335 3.867 1.866 1.00 95.00 84 TYR A O 1
ATOM 663 N N . PRO A 1 85 ? 11.455 3.873 1.116 1.00 94.56 85 PRO A N 1
ATOM 664 C CA . PRO A 1 85 ? 12.057 3.841 2.440 1.00 94.56 85 PRO A CA 1
ATOM 665 C C . PRO A 1 85 ? 12.288 5.253 3.003 1.00 94.56 8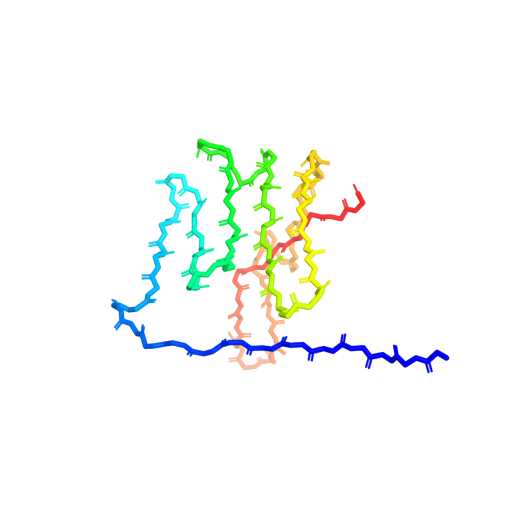5 PRO A C 1
ATOM 667 O O . PRO A 1 85 ? 12.457 6.191 2.228 1.00 94.56 85 PRO A O 1
ATOM 670 N N . PHE A 1 86 ? 12.367 5.336 4.339 1.00 82.44 86 PHE A N 1
ATOM 671 C CA . PHE A 1 86 ? 12.704 6.516 5.162 1.00 82.44 86 PHE A CA 1
ATOM 672 C C . PHE A 1 86 ? 11.873 7.776 4.896 1.00 82.44 86 PHE A C 1
ATOM 674 O O . PHE A 1 86 ? 12.159 8.499 3.918 1.00 82.44 86 PHE A O 1
#

Foldseek 3Di:
DDDDDDDDDDDPVQWDADPAQGWTDHPQWIWGADGRDSPQIWTWDDDVVDIDTDTDHDFDKAQPDPNQWAADDPVRDTDRDIDGDD

InterPro domains:
  IPR010791 AttH domain [PF07143] (2-86)
  IPR023374 AttH-like domain superfamily [G3DSA:2.40.370.10] (1-86)

Secondary structure (DSSP, 8-state):
-----------TTSEEEETTTTEEEETTEEEEEETTEEEEEEEEEEETTEEEEEEE-----EE-TBTTEEE-STTS-EEE-EE---

pLDDT: mean 94.32, std 4.26, range [74.31, 98.31]

Sequence (86 aa):
DAHHAFEKFARAGQVDITAAPFVARIDDWQLKGSNEDILPMQLIAREGPYAANLTLDNSVLVRHGIDGYSQKTAQGHASYYYSYPF

Radius of gyration: 15.92 Å; chains: 1; bounding box: 34×34×41 Å

Organism: NCBI:txid151081